Protein AF-A0A1L6J8Y0-F1 (afdb_monomer_lite)

pLDDT: mean 85.18, std 12.53, range [52.16, 97.44]

Secondary structure (DSSP, 8-state):
--HHHHHHHHHHHHHHHHHHHHT--EEE-SS-EEE-S---HHHHHHHHHHHTSS--HHHHHHHTTSTTS-HHHHHHHHHHHHHH--

Structure (mmCIF, N/CA/C/O backbone):
data_AF-A0A1L6J8Y0-F1
#
_entry.id   AF-A0A1L6J8Y0-F1
#
loop_
_atom_site.group_PDB
_atom_site.id
_atom_site.type_symbol
_atom_site.label_atom_id
_atom_site.label_alt_id
_atom_site.label_comp_id
_atom_site.label_asym_id
_atom_site.label_entity_id
_atom_site.label_seq_id
_atom_site.pdbx_PDB_ins_code
_atom_site.Cartn_x
_atom_site.Cartn_y
_atom_site.Cartn_z
_atom_site.occupancy
_atom_site.B_iso_or_equiv
_atom_site.auth_seq_id
_atom_site.auth_comp_id
_atom_site.auth_asym_id
_atom_site.auth_atom_id
_atom_site.pdbx_PDB_model_num
ATOM 1 N N . MET A 1 1 ? 4.527 10.508 -9.716 1.00 76.44 1 MET A N 1
ATOM 2 C CA . MET A 1 1 ? 4.321 9.787 -8.451 1.00 76.44 1 MET A C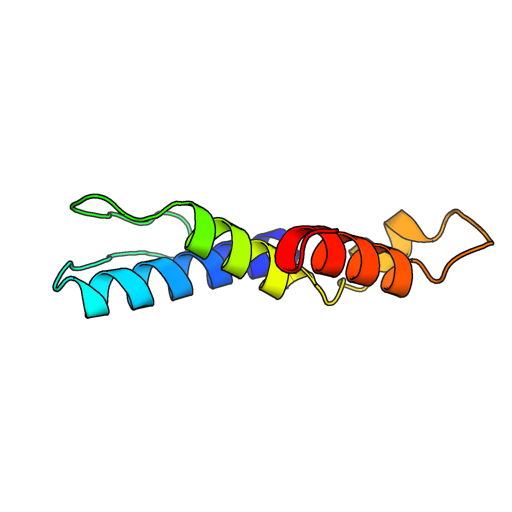A 1
ATOM 3 C C . MET A 1 1 ? 5.513 8.873 -8.254 1.00 76.44 1 MET A C 1
ATOM 5 O O . MET A 1 1 ? 5.855 8.146 -9.182 1.00 76.44 1 MET A O 1
ATOM 9 N N . THR A 1 2 ? 6.202 8.994 -7.128 1.00 87.44 2 THR A N 1
ATOM 10 C CA . THR A 1 2 ? 7.394 8.205 -6.800 1.00 87.44 2 THR A CA 1
ATOM 11 C C . THR A 1 2 ? 7.004 6.785 -6.357 1.00 87.44 2 THR A C 1
ATOM 13 O O . THR A 1 2 ? 5.849 6.550 -5.991 1.00 87.44 2 THR A O 1
ATOM 16 N N . PRO A 1 3 ? 7.940 5.817 -6.352 1.00 86.44 3 PRO A N 1
ATOM 17 C CA . PRO A 1 3 ? 7.658 4.465 -5.864 1.00 86.44 3 PRO A CA 1
ATOM 18 C C . PRO A 1 3 ? 7.166 4.436 -4.414 1.00 86.44 3 PRO A C 1
ATOM 20 O O . PRO A 1 3 ? 6.272 3.663 -4.079 1.00 86.44 3 PRO A O 1
ATOM 23 N N . ILE A 1 4 ? 7.713 5.307 -3.560 1.00 90.88 4 ILE A N 1
ATOM 24 C CA . ILE A 1 4 ? 7.285 5.390 -2.163 1.00 90.88 4 ILE A CA 1
ATOM 25 C C . ILE A 1 4 ? 5.880 5.990 -2.039 1.00 90.88 4 ILE A C 1
ATOM 27 O O . ILE A 1 4 ? 5.098 5.510 -1.231 1.00 90.88 4 ILE A O 1
ATOM 31 N N . GLU A 1 5 ? 5.505 6.962 -2.876 1.00 91.75 5 GLU A N 1
ATOM 32 C CA . GLU A 1 5 ? 4.134 7.495 -2.907 1.00 91.75 5 GLU A CA 1
ATOM 33 C C . GLU A 1 5 ? 3.113 6.426 -3.331 1.00 91.75 5 GLU A C 1
ATOM 35 O O . GLU A 1 5 ? 2.049 6.323 -2.722 1.00 91.75 5 GLU A O 1
ATOM 40 N N . LEU A 1 6 ? 3.449 5.602 -4.334 1.00 90.94 6 LEU A N 1
ATOM 41 C CA . LEU A 1 6 ? 2.626 4.459 -4.751 1.00 90.94 6 LEU A CA 1
ATOM 42 C C . LEU A 1 6 ? 2.451 3.446 -3.611 1.00 90.94 6 LEU A C 1
ATOM 44 O O . LEU A 1 6 ? 1.327 3.046 -3.309 1.00 90.94 6 LEU A O 1
ATOM 48 N N . ALA A 1 7 ? 3.553 3.070 -2.959 1.00 93.00 7 ALA A N 1
ATOM 49 C CA . ALA A 1 7 ? 3.552 2.133 -1.840 1.00 93.00 7 ALA A CA 1
ATOM 50 C C . ALA A 1 7 ? 2.738 2.651 -0.643 1.00 93.00 7 ALA A C 1
ATOM 52 O O . ALA A 1 7 ? 1.900 1.925 -0.110 1.00 93.00 7 ALA A O 1
ATOM 53 N N . THR A 1 8 ? 2.944 3.910 -0.243 1.00 95.31 8 THR A N 1
ATOM 54 C CA . THR A 1 8 ? 2.223 4.541 0.871 1.00 95.31 8 THR A CA 1
ATOM 55 C C . THR A 1 8 ? 0.725 4.570 0.608 1.00 95.31 8 THR A C 1
ATOM 57 O O . THR A 1 8 ? -0.058 4.189 1.476 1.00 95.31 8 THR A O 1
ATOM 60 N N . ARG A 1 9 ? 0.312 4.960 -0.604 1.00 94.88 9 ARG A N 1
ATOM 61 C CA . ARG A 1 9 ? -1.104 4.978 -0.974 1.00 94.88 9 ARG A CA 1
ATOM 62 C C . ARG A 1 9 ? -1.723 3.583 -0.925 1.00 94.88 9 ARG A C 1
ATOM 64 O O . ARG A 1 9 ? -2.787 3.422 -0.344 1.00 94.88 9 ARG A O 1
ATOM 71 N N . ALA A 1 10 ? -1.043 2.578 -1.471 1.00 95.94 10 ALA A N 1
ATOM 72 C CA . ALA A 1 10 ? -1.543 1.206 -1.459 1.00 95.94 10 ALA A CA 1
ATOM 73 C C . ALA A 1 10 ? -1.668 0.629 -0.043 1.00 95.94 10 ALA A C 1
ATOM 75 O O . ALA A 1 10 ? -2.623 -0.088 0.251 1.00 95.94 10 ALA A O 1
ATOM 76 N N . LEU A 1 11 ? -0.732 0.969 0.849 1.00 96.44 11 LEU A N 1
ATOM 77 C CA . LEU A 1 11 ? -0.810 0.602 2.260 1.00 96.44 11 LEU A CA 1
ATOM 78 C C . LEU A 1 11 ? -2.024 1.246 2.941 1.00 96.44 11 LEU A C 1
ATOM 80 O O . LEU A 1 11 ? -2.751 0.558 3.655 1.00 96.44 11 LEU A O 1
ATOM 84 N N . ILE A 1 12 ? -2.254 2.541 2.711 1.00 96.25 12 ILE A N 1
ATOM 85 C CA . ILE A 1 12 ? -3.407 3.272 3.257 1.00 96.25 12 ILE A CA 1
ATOM 86 C C . ILE A 1 12 ? -4.717 2.669 2.735 1.00 96.25 12 ILE A C 1
ATOM 88 O O . ILE A 1 12 ? -5.598 2.341 3.530 1.00 96.25 12 ILE A O 1
ATOM 92 N N . ASP A 1 13 ? -4.826 2.445 1.425 1.00 96.69 13 ASP A N 1
ATOM 93 C CA . ASP A 1 13 ? -6.011 1.851 0.799 1.00 96.69 13 ASP A CA 1
ATOM 94 C C . ASP A 1 13 ? -6.326 0.465 1.399 1.00 96.69 13 ASP A C 1
ATOM 96 O O . ASP A 1 13 ? -7.483 0.145 1.692 1.00 96.69 13 ASP A O 1
ATOM 100 N N . GLU A 1 14 ? -5.297 -0.348 1.653 1.00 97.44 14 GLU A N 1
ATOM 101 C CA . GLU A 1 14 ? -5.450 -1.664 2.273 1.00 97.44 14 GLU A CA 1
ATOM 102 C C . GLU A 1 14 ? -5.824 -1.585 3.763 1.00 97.44 14 GLU A C 1
ATOM 104 O O . GLU A 1 14 ? -6.671 -2.363 4.216 1.00 97.44 14 GLU A O 1
ATOM 109 N N . LEU A 1 15 ? -5.272 -0.632 4.524 1.00 96.00 15 LEU A N 1
ATOM 110 C CA . LEU A 1 15 ? -5.701 -0.370 5.903 1.00 96.00 15 LEU A CA 1
ATOM 111 C C . LEU A 1 15 ? -7.190 -0.019 5.950 1.00 96.00 15 LEU A C 1
ATOM 113 O O . LEU A 1 15 ? -7.934 -0.630 6.716 1.00 96.00 15 LEU A O 1
ATOM 117 N N . HIS A 1 16 ? -7.651 0.895 5.092 1.00 96.00 16 HIS A N 1
ATOM 118 C CA . HIS A 1 16 ? -9.068 1.263 4.992 1.00 96.00 16 HIS A CA 1
ATOM 119 C C . HIS A 1 16 ? -9.950 0.075 4.617 1.00 96.00 16 HIS A C 1
ATOM 121 O O . HIS A 1 16 ? -11.010 -0.136 5.216 1.00 96.00 16 HIS A O 1
ATOM 127 N N . ARG A 1 17 ? -9.508 -0.749 3.660 1.00 96.50 17 ARG A N 1
ATOM 128 C CA . ARG A 1 17 ? -10.229 -1.962 3.256 1.00 96.50 17 ARG A CA 1
ATOM 129 C C . ARG A 1 17 ? -10.400 -2.924 4.432 1.00 96.50 17 ARG A C 1
ATOM 131 O O . ARG A 1 17 ? -11.508 -3.408 4.678 1.00 96.50 17 ARG A O 1
ATOM 138 N N . GLN A 1 18 ? -9.325 -3.192 5.168 1.00 95.50 18 GLN A N 1
ATOM 139 C CA . GLN A 1 18 ? -9.366 -4.061 6.343 1.00 95.50 18 GLN A CA 1
ATOM 140 C C . GLN A 1 18 ? -10.172 -3.445 7.493 1.00 95.50 18 GLN A C 1
ATOM 142 O O . GLN A 1 18 ? -10.907 -4.169 8.167 1.00 95.50 18 GLN A O 1
ATOM 147 N N . GLY A 1 19 ? -10.082 -2.127 7.688 1.00 94.06 19 GLY A N 1
ATOM 148 C CA . GLY A 1 19 ? -10.811 -1.394 8.719 1.00 94.06 19 GLY A CA 1
ATOM 149 C C . GLY A 1 19 ? -12.311 -1.524 8.500 1.00 94.06 19 GLY A C 1
ATOM 150 O O . GLY A 1 19 ? -13.038 -1.990 9.379 1.00 94.06 19 GLY A O 1
ATOM 151 N N . LYS A 1 20 ? -12.759 -1.291 7.261 1.00 94.50 20 LYS A N 1
ATOM 152 C CA . LYS A 1 20 ? -14.149 -1.497 6.841 1.00 94.50 20 LYS A CA 1
ATOM 153 C C . LYS A 1 20 ? -14.645 -2.923 7.098 1.00 94.50 20 LYS A C 1
ATOM 155 O O . LYS A 1 20 ? -15.769 -3.096 7.558 1.00 94.50 20 LYS A O 1
ATOM 160 N N . MET A 1 21 ? -13.831 -3.944 6.824 1.00 93.00 21 MET A N 1
ATOM 161 C CA . MET A 1 21 ? -14.209 -5.344 7.070 1.00 93.00 21 MET A CA 1
ATOM 162 C C . MET A 1 21 ? -14.344 -5.691 8.558 1.00 93.00 21 MET A C 1
ATOM 164 O O . MET A 1 21 ? -15.084 -6.609 8.901 1.00 93.00 21 MET A O 1
ATOM 168 N N . ARG A 1 22 ? -13.610 -4.993 9.428 1.00 91.69 22 ARG A N 1
ATOM 169 C CA . ARG A 1 22 ? -13.554 -5.253 10.874 1.00 91.69 22 ARG A CA 1
ATOM 170 C C . ARG A 1 22 ? -14.435 -4.309 11.694 1.00 91.69 22 ARG A C 1
ATOM 172 O O . ARG A 1 22 ? -14.560 -4.514 12.895 1.00 91.69 22 ARG A O 1
ATOM 179 N N . GLY A 1 23 ? -15.030 -3.294 11.067 1.00 92.19 23 GLY A N 1
ATOM 180 C CA . GLY A 1 23 ? -15.754 -2.231 11.768 1.00 92.19 23 GLY A CA 1
ATOM 181 C C . GLY A 1 23 ? -14.834 -1.276 12.537 1.00 92.19 23 GLY A C 1
ATOM 182 O O . GLY A 1 23 ? -15.265 -0.679 13.516 1.00 92.19 23 GLY A O 1
ATOM 183 N N . VAL A 1 24 ? -13.576 -1.150 12.108 1.00 91.56 24 VAL A N 1
ATOM 184 C CA . VAL A 1 24 ? -12.564 -0.263 12.694 1.00 91.56 24 VAL A CA 1
ATOM 185 C C . VAL A 1 24 ? -12.399 0.969 11.809 1.00 91.56 24 VAL A C 1
ATOM 187 O O . VAL A 1 24 ? -12.224 0.842 10.594 1.00 91.56 24 VAL A O 1
ATOM 190 N N . ALA A 1 25 ? -12.424 2.155 12.417 1.00 91.56 25 ALA A N 1
ATOM 191 C CA . ALA A 1 25 ? -12.105 3.396 11.725 1.00 91.56 25 ALA A CA 1
ATOM 192 C C . ALA A 1 25 ? -10.590 3.507 11.494 1.00 91.56 25 ALA A C 1
ATOM 194 O O . ALA A 1 25 ? -9.793 3.281 12.403 1.00 91.56 25 ALA A O 1
ATOM 195 N N . VAL A 1 26 ? -10.210 3.862 10.268 1.00 94.12 26 VAL A N 1
ATOM 196 C CA . VAL A 1 26 ? -8.844 4.247 9.909 1.00 94.12 26 VAL A CA 1
ATOM 197 C C . VAL A 1 26 ? -8.891 5.721 9.544 1.00 94.12 26 VAL A C 1
ATOM 199 O O . VAL A 1 26 ? -9.677 6.119 8.686 1.00 94.12 26 VAL A O 1
ATOM 202 N N . GLU A 1 27 ? -8.076 6.526 10.213 1.00 94.19 27 GLU A N 1
ATOM 203 C CA . GLU A 1 27 ? -7.927 7.950 9.918 1.00 94.19 27 GLU A CA 1
ATOM 204 C C . GLU A 1 27 ? -6.516 8.194 9.399 1.00 94.19 27 GLU A C 1
ATOM 206 O O . GLU A 1 27 ? -5.545 7.773 10.023 1.00 94.19 27 GLU A O 1
ATOM 211 N N . ASP A 1 28 ? -6.376 8.875 8.267 1.00 93.75 28 ASP A N 1
ATOM 212 C CA . ASP A 1 28 ? -5.072 9.211 7.710 1.00 93.75 28 ASP A CA 1
ATOM 213 C C . ASP A 1 28 ? -5.067 10.601 7.061 1.00 93.75 28 ASP A C 1
ATOM 215 O O . ASP A 1 28 ? -6.109 11.189 6.772 1.00 93.75 28 ASP A O 1
ATOM 219 N N . ASN A 1 29 ? -3.865 11.133 6.848 1.00 92.31 29 ASN A N 1
ATOM 220 C CA . ASN A 1 29 ? -3.629 12.389 6.129 1.00 92.31 29 ASN A CA 1
ATOM 221 C C . ASN A 1 29 ? -2.642 12.216 4.958 1.00 92.31 29 ASN A C 1
ATOM 223 O O . ASN A 1 29 ? -1.992 13.176 4.543 1.00 92.31 29 ASN A O 1
ATOM 227 N N . GLY A 1 30 ? -2.456 10.983 4.480 1.00 86.69 30 GLY A N 1
ATOM 228 C CA . GLY A 1 30 ? -1.457 10.630 3.470 1.00 86.69 30 GLY A CA 1
ATOM 229 C C . GLY A 1 30 ? -0.009 10.506 3.971 1.00 86.69 30 GLY A C 1
ATOM 230 O O . GLY A 1 30 ? 0.839 10.023 3.224 1.00 86.69 30 GLY A O 1
ATOM 231 N N . THR A 1 31 ? 0.298 10.903 5.213 1.00 86.06 31 THR A N 1
ATOM 232 C CA . THR A 1 31 ? 1.652 10.786 5.809 1.00 86.06 31 THR A CA 1
ATOM 233 C C . THR A 1 31 ? 1.681 9.978 7.101 1.00 86.06 31 THR A C 1
ATOM 235 O O . THR A 1 31 ? 2.653 9.283 7.385 1.00 86.06 31 THR A O 1
ATOM 238 N N . THR A 1 32 ? 0.601 10.038 7.869 1.00 90.25 32 THR A N 1
ATOM 239 C CA . THR A 1 32 ? 0.385 9.280 9.099 1.00 90.25 32 THR A CA 1
ATOM 240 C C . THR A 1 32 ? -0.997 8.656 9.041 1.00 90.25 32 THR A C 1
ATOM 242 O O . THR A 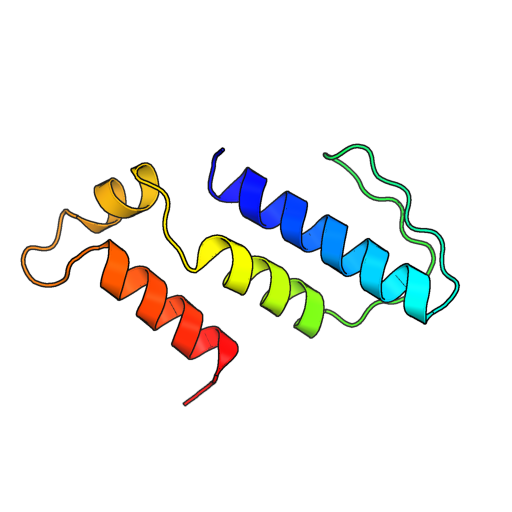1 32 ? -1.929 9.308 8.569 1.00 90.25 32 THR A O 1
ATOM 245 N N . ALA A 1 33 ? -1.129 7.440 9.566 1.00 92.25 33 ALA A N 1
ATOM 246 C CA . ALA A 1 33 ? -2.411 6.786 9.783 1.00 92.25 33 ALA A CA 1
ATOM 247 C C . ALA A 1 33 ? -2.565 6.455 11.273 1.00 92.25 33 ALA A C 1
ATOM 249 O O . ALA A 1 33 ? -1.655 5.891 11.884 1.00 92.25 33 ALA A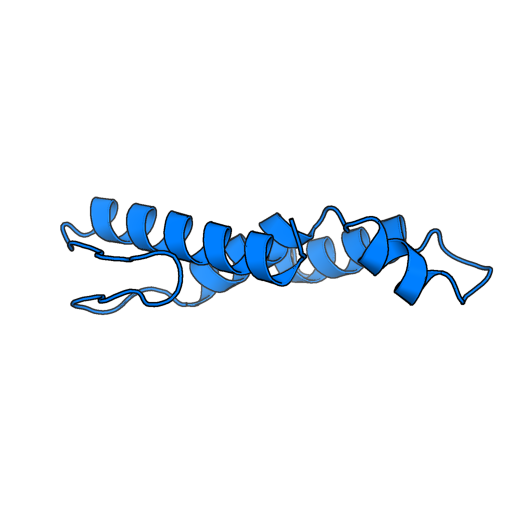 O 1
ATOM 250 N N . GLN A 1 34 ? -3.709 6.807 11.849 1.00 92.31 34 GLN A N 1
ATOM 251 C CA . GLN A 1 34 ? -4.143 6.367 13.164 1.00 92.31 34 GLN A CA 1
ATOM 252 C C . GLN A 1 34 ? -5.059 5.157 12.992 1.00 92.31 34 GLN A C 1
ATOM 254 O O . GLN A 1 34 ? -6.036 5.184 12.242 1.00 92.31 34 GLN A O 1
ATOM 259 N N . VAL A 1 35 ? -4.707 4.077 13.682 1.00 87.94 35 VAL A N 1
ATOM 260 C CA . VAL A 1 35 ? -5.347 2.774 13.529 1.00 87.94 35 VAL A CA 1
ATOM 261 C C . VAL A 1 35 ? -5.659 2.230 14.916 1.00 87.94 35 VAL A C 1
ATOM 263 O O . VAL A 1 35 ? -4.742 1.992 15.701 1.00 87.94 35 VAL A O 1
ATOM 266 N N . ASP A 1 36 ? -6.942 2.038 15.221 1.00 85.94 36 ASP A N 1
ATOM 267 C CA . ASP A 1 36 ? -7.376 1.442 16.486 1.00 85.94 36 ASP A CA 1
ATOM 268 C C . ASP A 1 36 ? -7.639 -0.060 16.314 1.00 85.94 36 ASP A C 1
ATOM 270 O O . ASP A 1 36 ? -8.680 -0.485 15.818 1.00 85.94 36 ASP A O 1
ATOM 274 N N . GLY A 1 37 ? -6.658 -0.886 16.674 1.00 83.56 37 GLY A N 1
ATOM 275 C CA . GLY A 1 37 ? -6.783 -2.341 16.653 1.00 83.56 37 GLY A CA 1
ATOM 276 C C . GLY A 1 37 ? -5.617 -3.051 15.974 1.00 83.56 37 GLY A C 1
ATOM 277 O O . GLY A 1 37 ? -4.532 -2.503 15.790 1.00 83.56 37 GLY A O 1
ATOM 278 N N . SER A 1 38 ? -5.828 -4.321 15.625 1.00 88.38 38 SER A N 1
ATOM 279 C CA . SER A 1 38 ? -4.800 -5.184 15.030 1.00 88.38 38 SER A CA 1
ATOM 280 C C . SER A 1 38 ? -5.174 -5.622 13.618 1.00 88.38 38 SER A C 1
ATOM 282 O O . SER A 1 38 ? -6.279 -6.117 13.369 1.00 88.38 38 SER A O 1
ATOM 284 N N . PHE A 1 39 ? -4.212 -5.481 12.708 1.00 91.31 39 PHE A N 1
ATOM 285 C CA . PHE A 1 39 ? -4.363 -5.740 11.282 1.00 91.31 39 PHE A CA 1
ATOM 286 C C . PHE A 1 39 ? -3.372 -6.819 10.836 1.00 91.31 39 PHE A C 1
ATOM 288 O O . PHE A 1 39 ? -2.199 -6.765 11.212 1.00 91.31 39 PHE A O 1
ATOM 295 N N . PRO A 1 40 ? -3.813 -7.813 10.047 1.00 92.88 40 PRO A N 1
ATOM 296 C CA . PRO A 1 40 ? -2.910 -8.712 9.348 1.00 92.88 40 PRO A CA 1
ATOM 297 C C . PRO A 1 40 ? -1.872 -7.945 8.520 1.00 92.88 40 PRO A C 1
ATOM 299 O O . PRO A 1 40 ? -2.216 -7.138 7.657 1.00 92.88 40 PRO A O 1
ATOM 302 N N . VAL A 1 41 ? -0.596 -8.240 8.769 1.00 94.69 41 VAL A N 1
ATOM 303 C CA . VAL A 1 41 ? 0.533 -7.570 8.106 1.00 94.69 41 VAL A CA 1
AT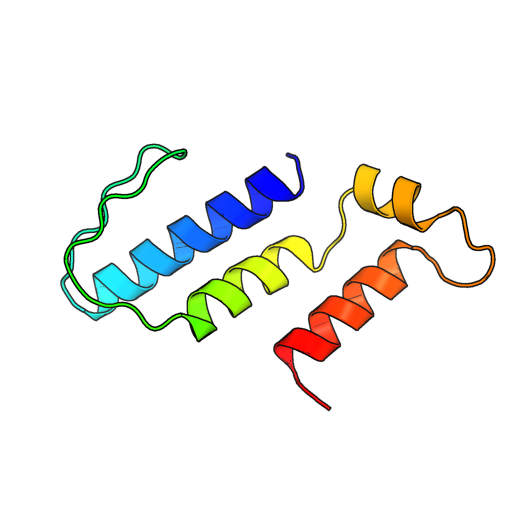OM 304 C C . VAL A 1 41 ? 0.728 -8.072 6.677 1.00 94.69 41 VAL A C 1
ATOM 306 O O . VAL A 1 41 ? 1.040 -7.287 5.789 1.00 94.69 41 VAL A O 1
ATOM 309 N N . GLU A 1 42 ? 0.509 -9.363 6.418 1.00 95.56 42 GLU A N 1
ATOM 310 C CA . GLU A 1 42 ? 0.749 -9.940 5.091 1.00 95.56 42 GLU A CA 1
ATOM 311 C C . GLU A 1 42 ? -0.085 -9.273 3.977 1.00 95.56 42 GLU A C 1
ATOM 313 O O . GLU A 1 42 ? 0.507 -8.898 2.964 1.00 95.56 42 GLU A O 1
ATOM 318 N N . PRO A 1 43 ? -1.403 -9.027 4.127 1.00 95.25 43 PRO A N 1
ATOM 319 C CA . PRO A 1 43 ? -2.157 -8.286 3.116 1.00 95.25 43 PRO A CA 1
ATOM 320 C C . PRO A 1 43 ? -1.636 -6.860 2.879 1.00 95.25 43 PRO A C 1
ATOM 322 O O . PRO A 1 43 ? -1.644 -6.409 1.737 1.00 95.25 43 PRO A O 1
ATOM 325 N N . LEU A 1 44 ? -1.118 -6.180 3.913 1.00 95.25 44 LEU A N 1
ATOM 326 C CA . LEU A 1 44 ? -0.494 -4.856 3.769 1.00 95.25 44 LEU A CA 1
ATOM 327 C C . LEU A 1 44 ? 0.770 -4.936 2.907 1.00 95.25 44 LEU A C 1
ATOM 329 O O . LEU A 1 44 ? 0.941 -4.151 1.977 1.00 95.25 44 LEU A O 1
ATOM 333 N N . VAL A 1 45 ? 1.633 -5.921 3.172 1.00 95.62 45 VAL A N 1
ATOM 334 C CA . VAL A 1 45 ? 2.845 -6.156 2.373 1.00 95.62 45 VAL A CA 1
ATOM 335 C C . VAL A 1 45 ? 2.482 -6.505 0.929 1.00 95.62 45 VAL A C 1
ATOM 337 O O . VAL A 1 45 ? 3.065 -5.945 0.002 1.00 95.62 45 VAL A O 1
ATOM 340 N N . ARG A 1 46 ? 1.486 -7.374 0.719 1.00 95.94 46 ARG A N 1
ATOM 341 C CA . ARG A 1 46 ? 1.007 -7.744 -0.622 1.00 95.94 46 ARG A CA 1
ATOM 342 C C . ARG A 1 46 ? 0.487 -6.533 -1.396 1.00 95.94 46 ARG A C 1
ATOM 344 O O . ARG A 1 46 ? 0.836 -6.384 -2.563 1.00 95.94 46 ARG A O 1
ATOM 351 N N . ALA A 1 47 ? -0.286 -5.654 -0.758 1.00 96.00 47 ALA A N 1
ATOM 352 C CA . ALA A 1 47 ? -0.778 -4.427 -1.383 1.00 96.00 47 ALA A CA 1
ATOM 353 C C . ALA A 1 47 ? 0.371 -3.502 -1.815 1.00 96.00 47 ALA A C 1
ATOM 355 O O . ALA A 1 47 ? 0.384 -3.019 -2.947 1.00 96.00 47 ALA A O 1
ATOM 356 N N . VAL A 1 48 ? 1.374 -3.318 -0.949 1.00 95.19 48 VAL A N 1
ATOM 357 C CA . VAL A 1 48 ? 2.571 -2.521 -1.257 1.00 95.19 48 VAL A CA 1
ATOM 358 C C . VAL A 1 48 ? 3.331 -3.095 -2.451 1.00 95.19 48 VAL A C 1
ATOM 360 O O . VAL A 1 48 ? 3.627 -2.364 -3.394 1.00 95.19 48 VAL A O 1
ATOM 363 N N . VAL A 1 49 ? 3.623 -4.399 -2.439 1.00 94.00 49 VAL A N 1
ATOM 364 C CA . VAL A 1 49 ? 4.382 -5.066 -3.509 1.00 94.00 49 VAL A CA 1
ATOM 365 C C . VAL A 1 49 ? 3.619 -5.023 -4.832 1.00 94.00 49 VAL A C 1
ATOM 367 O O . VAL A 1 49 ? 4.208 -4.713 -5.865 1.00 94.00 49 VAL A O 1
ATOM 370 N N . ALA A 1 50 ? 2.305 -5.258 -4.807 1.00 93.06 50 ALA A N 1
ATOM 371 C CA . ALA A 1 50 ? 1.464 -5.171 -5.996 1.00 93.06 50 ALA A CA 1
ATOM 372 C C . ALA A 1 50 ? 1.452 -3.757 -6.601 1.00 93.06 50 ALA A C 1
ATOM 374 O O . ALA A 1 50 ? 1.477 -3.612 -7.821 1.00 93.06 50 ALA A O 1
ATOM 375 N N . ALA A 1 51 ? 1.464 -2.709 -5.773 1.00 92.69 51 ALA A N 1
ATOM 376 C CA . ALA A 1 51 ? 1.447 -1.326 -6.246 1.00 92.69 51 ALA A CA 1
ATOM 377 C C . ALA A 1 51 ? 2.754 -0.882 -6.915 1.00 9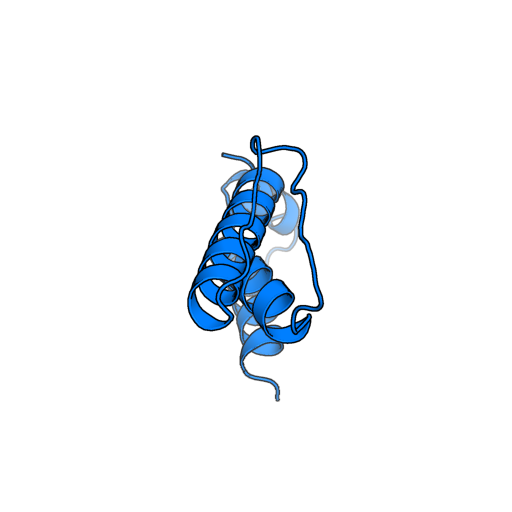2.69 51 ALA A C 1
ATOM 379 O O . ALA A 1 51 ? 2.728 -0.031 -7.803 1.00 92.69 51 ALA A O 1
ATOM 380 N N . ILE A 1 52 ? 3.887 -1.464 -6.515 1.00 89.50 52 ILE A N 1
ATOM 381 C CA . ILE A 1 52 ? 5.201 -1.199 -7.122 1.00 89.50 52 ILE A CA 1
ATOM 382 C C . ILE A 1 52 ? 5.603 -2.253 -8.161 1.00 89.50 52 ILE A C 1
ATOM 384 O O . ILE A 1 52 ? 6.727 -2.218 -8.664 1.00 89.50 52 ILE A O 1
ATOM 388 N N . ARG A 1 53 ? 4.698 -3.192 -8.478 1.00 88.19 53 ARG A N 1
ATOM 389 C CA . ARG A 1 53 ? 4.919 -4.260 -9.460 1.00 88.19 53 ARG A CA 1
ATOM 390 C C . ARG A 1 53 ? 5.272 -3.699 -10.829 1.00 88.19 53 ARG A C 1
ATOM 392 O O . ARG A 1 53 ? 6.169 -4.219 -11.482 1.00 88.19 53 ARG A O 1
ATOM 399 N N . GLU A 1 54 ? 4.570 -2.649 -11.250 1.00 84.94 54 GLU A N 1
ATOM 400 C CA . GLU A 1 54 ? 4.895 -1.900 -12.460 1.00 84.94 54 GLU A CA 1
ATOM 401 C C . GLU A 1 54 ? 5.893 -0.787 -12.099 1.00 84.94 54 GLU A C 1
ATOM 403 O O . GLU A 1 54 ? 5.521 0.194 -11.446 1.00 84.94 54 GLU A O 1
ATOM 408 N N . PRO A 1 55 ? 7.175 -0.926 -12.471 1.00 75.62 55 PRO A N 1
ATOM 409 C CA . PRO A 1 55 ? 8.210 -0.003 -12.035 1.00 75.62 55 PRO A CA 1
ATOM 410 C C . PRO A 1 55 ? 8.049 1.363 -12.702 1.00 75.62 55 PRO A C 1
ATOM 412 O O . PRO A 1 55 ? 7.774 1.469 -13.899 1.00 75.62 55 PRO A O 1
ATOM 415 N N . THR A 1 56 ? 8.289 2.430 -11.940 1.00 79.81 56 THR A N 1
ATOM 416 C CA . THR A 1 56 ? 8.332 3.790 -12.494 1.00 79.81 56 THR A CA 1
ATOM 417 C C . THR A 1 56 ? 9.541 3.970 -13.417 1.00 79.81 56 THR A C 1
ATOM 419 O O . THR A 1 56 ? 10.517 3.221 -13.340 1.00 79.81 56 THR A O 1
ATOM 422 N N . VAL A 1 57 ? 9.523 5.013 -14.258 1.00 75.31 57 VAL A N 1
ATOM 423 C CA . VAL A 1 57 ? 10.660 5.364 -15.132 1.00 75.31 57 VAL A CA 1
ATOM 424 C C . VAL A 1 57 ? 11.968 5.436 -14.332 1.00 75.31 57 VAL A C 1
ATOM 426 O O . VAL A 1 57 ? 12.958 4.826 -14.728 1.00 75.31 57 VAL A O 1
ATOM 429 N N . ASP A 1 58 ? 11.961 6.049 -13.149 1.00 72.44 58 ASP A N 1
ATOM 430 C CA . ASP A 1 58 ? 13.147 6.140 -12.288 1.00 72.44 58 ASP A CA 1
ATOM 431 C C . ASP A 1 58 ? 13.665 4.761 -11.838 1.00 72.44 58 ASP A C 1
ATOM 433 O O . ASP A 1 58 ? 14.869 4.495 -11.885 1.00 72.44 58 ASP A O 1
ATOM 437 N N . MET A 1 59 ? 12.767 3.838 -11.472 1.00 73.00 59 MET A N 1
ATOM 438 C CA . MET A 1 59 ? 13.131 2.460 -11.111 1.00 73.00 59 MET A CA 1
ATOM 439 C C . MET A 1 59 ? 13.709 1.685 -12.300 1.00 73.00 59 MET A C 1
ATOM 441 O O . MET A 1 59 ? 14.619 0.865 -12.124 1.00 73.00 59 MET A O 1
ATOM 445 N N . THR A 1 60 ? 13.212 1.951 -13.512 1.00 71.31 60 THR A N 1
ATOM 446 C CA . THR A 1 60 ? 13.752 1.346 -14.736 1.00 71.31 60 THR A CA 1
ATOM 447 C C . THR A 1 60 ? 15.138 1.892 -15.087 1.00 71.31 60 THR A C 1
ATOM 449 O O . THR A 1 60 ? 15.999 1.129 -15.524 1.00 71.31 60 THR A O 1
ATOM 452 N N . VAL A 1 61 ? 15.411 3.174 -14.835 1.00 68.62 61 VAL A N 1
ATOM 453 C CA . VAL A 1 61 ? 16.730 3.778 -15.082 1.00 68.62 61 VAL A CA 1
ATOM 454 C C . VAL A 1 61 ? 17.772 3.236 -14.099 1.00 68.62 61 VAL A C 1
ATOM 456 O O . VAL A 1 61 ? 18.856 2.838 -14.521 1.00 68.62 61 VAL A O 1
ATOM 459 N N . ILE A 1 62 ? 17.433 3.123 -12.808 1.00 63.69 62 ILE A N 1
ATOM 460 C CA . ILE A 1 62 ? 18.336 2.576 -11.776 1.00 63.69 62 ILE A CA 1
ATOM 461 C C . ILE A 1 62 ? 18.665 1.097 -12.042 1.00 63.69 62 ILE A C 1
ATOM 463 O O . ILE A 1 62 ? 19.817 0.681 -11.912 1.00 63.69 62 ILE A O 1
ATOM 467 N N . GLY A 1 63 ? 17.680 0.298 -12.467 1.00 57.81 63 GLY A N 1
ATOM 468 C CA . GLY A 1 63 ? 17.900 -1.107 -12.829 1.00 57.81 63 GLY A CA 1
ATOM 469 C C . GLY A 1 63 ? 18.628 -1.308 -14.168 1.00 57.81 63 GLY A C 1
ATOM 470 O O . GLY A 1 63 ? 19.126 -2.400 -14.438 1.00 57.81 63 GLY A O 1
ATOM 471 N N . GLY A 1 64 ? 18.695 -0.271 -15.011 1.00 52.75 64 GLY A N 1
ATOM 472 C CA . GLY A 1 64 ? 19.106 -0.339 -16.419 1.00 52.75 64 GLY A CA 1
ATOM 473 C C . GLY A 1 64 ? 20.612 -0.423 -16.685 1.00 52.75 64 GLY A C 1
ATOM 474 O O . GLY A 1 64 ? 21.015 -0.583 -17.834 1.00 52.75 64 GLY A O 1
ATOM 475 N N . ASN A 1 65 ? 21.469 -0.384 -15.660 1.00 54.28 65 ASN A N 1
ATOM 476 C CA . ASN A 1 65 ? 22.921 -0.516 -15.853 1.00 54.28 65 ASN A CA 1
ATOM 477 C C . ASN A 1 65 ? 23.396 -1.956 -16.160 1.00 54.28 65 ASN A C 1
ATOM 479 O O . ASN A 1 65 ? 24.598 -2.196 -16.285 1.00 54.28 65 ASN A O 1
ATOM 483 N N . ARG A 1 66 ? 22.488 -2.935 -16.306 1.00 53.78 66 ARG A N 1
ATOM 484 C CA . ARG A 1 66 ? 22.814 -4.330 -16.657 1.00 53.78 66 ARG A CA 1
ATOM 485 C C . ARG A 1 66 ? 22.210 -4.709 -18.013 1.00 53.78 66 ARG A C 1
ATOM 487 O O . ARG A 1 66 ? 21.008 -4.886 -18.137 1.00 53.78 66 ARG A O 1
ATOM 494 N N . LYS A 1 67 ? 23.072 -4.893 -19.020 1.00 55.22 67 LYS A N 1
ATOM 495 C CA . LYS A 1 67 ? 22.773 -5.134 -20.453 1.00 55.22 67 LYS A CA 1
ATOM 496 C C . LYS A 1 67 ? 21.916 -6.375 -20.809 1.00 55.22 67 LYS A C 1
ATOM 498 O O . LYS A 1 67 ? 21.819 -6.695 -21.990 1.00 55.22 67 LYS A O 1
ATOM 503 N N . HIS A 1 68 ? 21.341 -7.110 -19.854 1.00 53.94 68 HIS A N 1
ATOM 504 C CA . HIS A 1 68 ? 20.796 -8.456 -20.113 1.00 53.94 68 HIS A CA 1
ATOM 505 C C . HIS A 1 68 ? 19.338 -8.697 -19.700 1.00 53.94 68 HIS A C 1
ATOM 507 O O . HIS A 1 68 ? 18.780 -9.711 -20.102 1.00 53.94 68 HIS A O 1
ATOM 513 N N . LEU A 1 69 ? 18.692 -7.769 -18.992 1.00 57.44 69 LEU A N 1
ATOM 514 C CA . LEU A 1 69 ? 17.249 -7.795 -18.737 1.00 57.44 69 LEU A CA 1
ATOM 515 C C . LEU A 1 69 ? 16.713 -6.374 -18.894 1.00 57.44 69 LEU A C 1
ATOM 517 O O . LEU A 1 69 ? 17.359 -5.427 -18.439 1.00 57.44 69 LEU A O 1
ATOM 521 N N . GLY A 1 70 ? 15.539 -6.214 -19.508 1.00 67.12 70 GLY A N 1
ATOM 522 C CA . GLY A 1 70 ? 14.790 -4.976 -19.348 1.00 67.12 70 GLY A CA 1
ATOM 523 C C . GLY A 1 70 ? 14.587 -4.772 -17.850 1.00 67.12 70 GLY A C 1
ATOM 524 O O . GLY A 1 70 ? 14.023 -5.631 -17.178 1.00 67.12 70 GLY A O 1
ATOM 525 N N . SER A 1 71 ? 15.092 -3.676 -17.291 1.00 70.94 71 SER A N 1
ATOM 526 C CA . SER A 1 71 ? 14.990 -3.386 -15.854 1.00 70.94 71 SER A CA 1
ATOM 527 C C . SER A 1 71 ? 13.546 -3.447 -15.349 1.00 70.94 71 SER A C 1
ATOM 529 O O . SER A 1 71 ? 13.305 -3.825 -14.205 1.00 70.94 71 SER A O 1
ATOM 531 N N . GLY A 1 72 ? 12.587 -3.154 -16.232 1.00 76.94 72 GLY A N 1
ATOM 532 C CA . GLY A 1 72 ? 11.163 -3.324 -15.982 1.00 76.94 72 GLY A CA 1
ATOM 533 C C . GLY A 1 72 ? 10.699 -4.775 -15.797 1.00 76.94 72 GLY A C 1
ATOM 534 O O . GLY A 1 72 ? 9.813 -5.032 -14.987 1.00 76.94 72 GLY A O 1
ATOM 535 N N . ASP A 1 73 ? 11.284 -5.722 -16.531 1.00 80.69 73 ASP A N 1
ATOM 536 C CA . ASP A 1 73 ? 10.952 -7.151 -16.440 1.00 80.69 73 ASP A CA 1
ATOM 537 C C . ASP A 1 73 ? 11.514 -7.765 -15.155 1.00 80.69 73 ASP A C 1
ATOM 539 O O . ASP A 1 73 ? 10.850 -8.566 -14.504 1.00 80.69 73 ASP A O 1
ATOM 543 N N . MET A 1 74 ? 12.718 -7.345 -14.749 1.00 81.38 74 MET A N 1
ATOM 544 C CA . MET A 1 74 ? 13.341 -7.807 -13.505 1.00 81.38 74 MET A CA 1
ATOM 545 C C . MET A 1 74 ? 12.517 -7.405 -12.276 1.00 81.38 74 MET A C 1
ATOM 547 O O . MET A 1 74 ? 12.303 -8.225 -11.388 1.00 81.38 74 MET A O 1
ATOM 551 N N . TRP A 1 75 ? 12.024 -6.164 -12.233 1.00 82.75 75 TRP A N 1
ATOM 552 C CA . TRP A 1 75 ? 11.170 -5.703 -11.136 1.00 82.75 75 TRP A CA 1
ATOM 553 C C . TRP A 1 75 ? 9.849 -6.463 -11.060 1.00 82.75 75 TRP A C 1
ATOM 555 O O . TRP A 1 75 ? 9.468 -6.893 -9.973 1.00 82.75 75 TRP A O 1
ATOM 565 N N . ARG A 1 76 ? 9.195 -6.684 -12.206 1.00 86.94 76 ARG A N 1
ATOM 566 C CA . ARG A 1 76 ? 7.972 -7.491 -12.270 1.00 86.94 76 ARG A CA 1
ATOM 567 C C . ARG A 1 76 ? 8.217 -8.913 -11.777 1.00 86.94 76 ARG A C 1
ATOM 569 O O . ARG A 1 76 ? 7.503 -9.360 -10.893 1.00 86.94 76 ARG A O 1
ATOM 576 N N . ALA A 1 77 ? 9.284 -9.566 -12.238 1.00 85.75 77 ALA A N 1
ATOM 577 C CA . ALA A 1 77 ? 9.633 -10.915 -11.793 1.00 85.75 77 ALA A CA 1
ATOM 578 C C . ALA A 1 77 ? 9.905 -10.992 -10.278 1.00 85.75 77 ALA A C 1
ATOM 580 O O . ALA A 1 77 ? 9.485 -11.939 -9.621 1.00 85.75 77 ALA A O 1
ATOM 581 N N . MET A 1 78 ? 10.578 -9.988 -9.703 1.00 86.69 78 MET A N 1
ATOM 582 C CA . MET A 1 78 ? 10.792 -9.918 -8.253 1.00 86.69 78 MET A CA 1
ATOM 583 C C . MET A 1 78 ? 9.478 -9.745 -7.483 1.00 86.69 78 MET A C 1
ATOM 585 O O . MET A 1 78 ? 9.279 -10.408 -6.468 1.00 86.69 78 MET A O 1
ATOM 589 N N . ALA A 1 79 ? 8.592 -8.861 -7.947 1.00 90.38 79 ALA A N 1
ATOM 590 C CA . ALA A 1 79 ? 7.287 -8.649 -7.328 1.00 90.38 79 ALA A CA 1
ATOM 591 C C . ALA A 1 79 ? 6.411 -9.908 -7.423 1.00 90.38 79 ALA A C 1
ATOM 593 O O . ALA A 1 79 ? 5.835 -10.318 -6.417 1.00 90.38 79 ALA A O 1
ATOM 594 N N . ASP A 1 80 ? 6.382 -10.558 -8.586 1.00 90.12 80 ASP A N 1
ATOM 595 C CA . ASP A 1 80 ? 5.638 -11.798 -8.819 1.00 90.12 80 ASP A CA 1
ATOM 596 C C . ASP A 1 80 ? 6.150 -12.916 -7.896 1.00 90.12 80 ASP A C 1
ATOM 598 O O . ASP A 1 80 ? 5.359 -13.536 -7.194 1.00 90.12 80 ASP A O 1
ATOM 602 N N . GLN A 1 81 ? 7.471 -13.082 -7.751 1.00 89.88 81 GLN A N 1
ATOM 603 C CA . GLN A 1 81 ? 8.056 -14.059 -6.822 1.00 89.88 81 GLN A CA 1
ATOM 604 C C . GLN A 1 81 ? 7.661 -13.816 -5.353 1.00 89.88 81 GLN A C 1
ATOM 606 O O . GLN A 1 81 ? 7.480 -14.770 -4.593 1.00 89.88 81 GLN A O 1
ATOM 611 N N . ILE A 1 82 ? 7.552 -12.552 -4.928 1.00 89.50 82 ILE A N 1
ATOM 612 C CA . ILE A 1 82 ? 7.128 -12.195 -3.564 1.00 89.50 82 ILE A CA 1
ATOM 613 C C . ILE A 1 82 ? 5.630 -12.467 -3.368 1.00 89.50 82 ILE A C 1
ATOM 615 O O . ILE A 1 82 ? 5.218 -12.889 -2.287 1.00 89.50 82 ILE A O 1
ATOM 619 N N . LEU A 1 83 ? 4.809 -12.206 -4.387 1.00 90.81 83 LEU A N 1
ATOM 620 C CA . LEU A 1 83 ? 3.355 -12.346 -4.310 1.00 90.81 83 LEU A CA 1
ATOM 621 C C . LEU A 1 83 ? 2.892 -13.797 -4.469 1.00 90.81 83 LEU A C 1
ATOM 623 O O . LEU A 1 83 ? 1.964 -14.218 -3.776 1.00 90.81 83 LEU A O 1
ATOM 627 N N . GLU A 1 84 ? 3.512 -14.552 -5.363 1.00 88.44 84 GLU A N 1
ATOM 628 C CA . GLU A 1 84 ? 3.051 -15.879 -5.778 1.00 88.44 84 GLU A CA 1
ATOM 629 C C . GLU A 1 84 ? 3.840 -17.007 -5.098 1.00 88.44 84 GLU A C 1
ATOM 631 O O . GLU A 1 84 ? 3.325 -18.116 -4.970 1.00 88.44 84 GLU A O 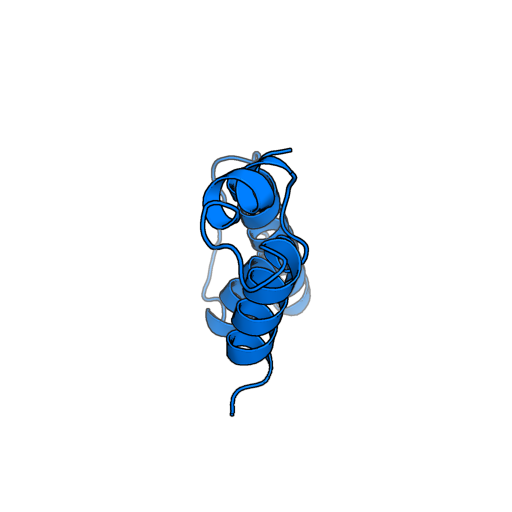1
ATOM 636 N N . GLY A 1 85 ? 5.022 -16.704 -4.546 1.00 70.00 85 GLY A N 1
ATOM 637 C CA . GLY A 1 85 ? 5.917 -17.713 -3.981 1.00 70.00 85 GLY A CA 1
ATOM 638 C C . GLY A 1 85 ? 6.624 -18.534 -5.071 1.00 70.00 85 GLY A C 1
ATOM 639 O O . GLY A 1 85 ? 6.513 -18.211 -6.252 1.00 70.00 85 GLY A O 1
ATOM 640 N N . PRO A 1 86 ? 7.451 -19.525 -4.691 1.00 52.16 86 PRO A N 1
ATOM 641 C CA . PRO A 1 86 ? 8.039 -20.477 -5.634 1.00 52.16 86 PRO A CA 1
ATOM 642 C C . PRO A 1 86 ? 7.010 -21.455 -6.217 1.00 52.16 86 PRO A C 1
ATOM 644 O O . PRO A 1 86 ? 6.022 -21.772 -5.516 1.00 52.16 86 PRO A O 1
#

Foldseek 3Di:
DALVLLLLVLLLVQLCVQCVVVVWDWDDDSPDIDTDDDDDVLSSVLSSLVSCLQPDPVQQVVQVPDPPDRSRVVSNVVSCCSNVPD

Radius of gyration: 15.31 Å; chains: 1; bounding box: 39×33×37 Å

Sequence (86 aa):
MTPIELATRALIDELHRQGKMRGVAVEDNGTTAQVDGSFPVEPLVRAVVAAIREPTVDMTVIGGNRKHLGSGDMWRAMADQILEGP

Organism: NCBI:txid93064